Protein AF-A0A6I1EZX9-F1 (afdb_monomer)

Secondary structure (DSSP, 8-state):
--PPPPTT---EESS-EE--SSS----EE---PPPS--SEEEEEEETTHHHHHHH-HHHHHHHHHHHHHHHHHHHHTTEEEEEEE--SSSEEEEEEEE-------

Solvent-accessible surface area (backbone atoms only — not comparable to full-atom values): 6465 Å² total; per-residue (Å²): 133,86,63,81,75,69,90,88,59,86,63,43,68,44,46,53,70,49,82,64,83,80,93,57,99,61,85,38,84,43,91,63,80,60,85,93,80,66,62,33,34,28,41,69,42,66,66,52,53,71,56,40,42,73,79,37,53,66,59,39,48,52,50,50,52,52,52,49,50,53,51,50,56,40,47,78,63,47,32,42,83,73,40,75,45,83,52,98,58,67,43,25,31,41,34,30,34,49,64,70,88,71,74,89,122

Sequence (105 aa):
MNRPIPADKNIKPFLLLEEKKQTFSIPLPLTKPLSLSETYYAVPVPSNIHKIKQEDSKLAENWRFILRNCFQDLFQHDYIITAFQKTNQHDHYYILKKLGVENAR

Structure (mmCIF, N/CA/C/O backbone):
data_AF-A0A6I1EZX9-F1
#
_entry.id   AF-A0A6I1EZX9-F1
#
loop_
_atom_site.group_PDB
_atom_site.id
_atom_site.type_symbol
_atom_site.label_atom_id
_atom_site.label_alt_id
_atom_site.label_comp_id
_atom_site.label_asym_id
_atom_site.label_entity_id
_atom_site.label_seq_id
_atom_site.pdbx_PDB_ins_code
_atom_site.Cartn_x
_atom_site.Cartn_y
_atom_site.Cartn_z
_atom_site.occupancy
_atom_site.B_iso_or_equiv
_atom_site.auth_seq_id
_atom_site.auth_comp_id
_atom_site.auth_asym_id
_atom_site.auth_atom_id
_atom_site.pdbx_PDB_model_num
ATOM 1 N N . MET A 1 1 ? -15.453 -7.918 -3.836 1.00 35.81 1 MET A N 1
ATOM 2 C CA . MET A 1 1 ? -16.288 -6.830 -3.278 1.00 35.81 1 MET A CA 1
ATOM 3 C C . MET A 1 1 ? -15.437 -5.576 -3.167 1.00 35.81 1 MET A C 1
ATOM 5 O O . MET A 1 1 ? -14.579 -5.527 -2.297 1.00 35.81 1 MET A O 1
ATOM 9 N N . ASN A 1 2 ? -15.648 -4.587 -4.038 1.00 39.28 2 ASN A N 1
ATOM 10 C CA . ASN A 1 2 ? -15.107 -3.242 -3.832 1.00 39.28 2 ASN A CA 1
ATOM 11 C C . ASN A 1 2 ? -16.047 -2.534 -2.857 1.00 39.28 2 ASN A C 1
ATOM 13 O O . ASN A 1 2 ? -17.131 -2.116 -3.256 1.00 39.28 2 ASN A O 1
ATOM 17 N N . ARG A 1 3 ? -15.690 -2.467 -1.569 1.00 45.84 3 ARG A N 1
ATOM 18 C CA . ARG A 1 3 ? -16.432 -1.603 -0.645 1.00 45.84 3 ARG A CA 1
ATOM 19 C C . ARG A 1 3 ? -16.108 -0.154 -1.019 1.00 45.84 3 ARG A C 1
ATOM 21 O O . ARG A 1 3 ? -14.922 0.157 -1.145 1.00 45.84 3 ARG A O 1
ATOM 28 N N . PRO A 1 4 ? -17.111 0.712 -1.228 1.00 46.50 4 PRO A N 1
ATOM 29 C CA . PRO A 1 4 ? -16.855 2.113 -1.512 1.00 46.50 4 PRO A CA 1
ATOM 30 C C . PRO A 1 4 ? -16.115 2.738 -0.328 1.00 46.50 4 PRO A C 1
ATOM 32 O O . PRO A 1 4 ? -16.483 2.543 0.834 1.00 46.50 4 PRO A O 1
ATOM 35 N N . ILE A 1 5 ? -15.038 3.456 -0.637 1.00 53.84 5 ILE A N 1
ATOM 36 C CA . ILE A 1 5 ? -14.306 4.269 0.330 1.00 53.84 5 ILE A CA 1
ATOM 37 C C . ILE A 1 5 ? -15.264 5.393 0.746 1.00 53.84 5 ILE A C 1
ATOM 39 O O . 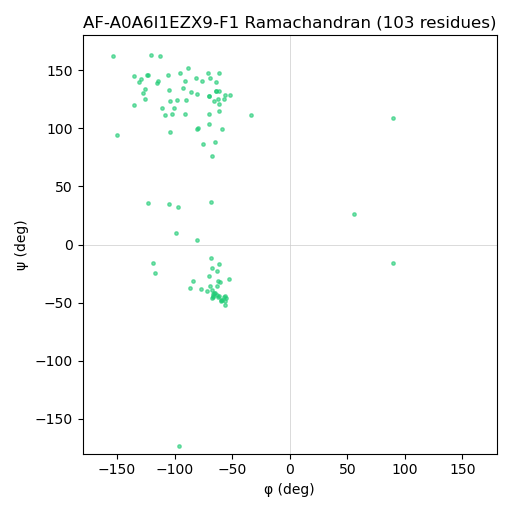ILE A 1 5 ? -15.777 6.083 -0.135 1.00 53.84 5 ILE A O 1
ATOM 43 N N . PRO A 1 6 ? -15.572 5.570 2.041 1.00 50.06 6 PRO A N 1
ATOM 44 C CA . PRO A 1 6 ? -16.475 6.631 2.468 1.00 50.06 6 PRO A CA 1
ATOM 45 C C . PRO A 1 6 ? -15.870 7.984 2.093 1.00 50.06 6 PRO A C 1
ATOM 47 O O . PRO A 1 6 ? -14.759 8.291 2.523 1.00 50.06 6 PRO A O 1
ATOM 50 N N . ALA A 1 7 ? -16.601 8.756 1.288 1.00 50.16 7 ALA A N 1
ATOM 51 C CA . ALA A 1 7 ? -16.133 9.996 0.667 1.00 50.16 7 ALA A CA 1
ATOM 52 C C . ALA A 1 7 ? -15.724 11.096 1.671 1.00 50.16 7 ALA A C 1
ATOM 54 O O . ALA A 1 7 ? -14.990 12.004 1.303 1.00 50.16 7 ALA A O 1
ATOM 55 N N . ASP A 1 8 ? -16.145 10.980 2.935 1.00 47.94 8 ASP A N 1
ATOM 56 C CA . ASP A 1 8 ? -15.973 11.996 3.987 1.00 47.94 8 ASP A CA 1
ATOM 57 C C . ASP A 1 8 ? -14.793 11.759 4.947 1.00 47.94 8 ASP A C 1
ATOM 59 O O . ASP A 1 8 ? -14.674 12.407 5.988 1.00 47.94 8 ASP A O 1
ATOM 63 N N . LYS A 1 9 ? -13.906 10.801 4.662 1.00 56.88 9 LYS A N 1
ATOM 64 C CA . LYS A 1 9 ? -12.789 10.484 5.565 1.00 56.88 9 LYS A CA 1
ATOM 65 C C . LYS A 1 9 ? -11.518 11.181 5.099 1.00 56.88 9 LYS A C 1
ATOM 67 O O . LYS A 1 9 ? -11.079 10.981 3.973 1.00 56.88 9 LYS A O 1
ATOM 72 N N . ASN A 1 10 ? -10.906 11.964 5.988 1.00 64.69 10 ASN A N 1
ATOM 73 C CA . ASN A 1 10 ? -9.566 12.521 5.804 1.00 64.69 10 ASN A CA 1
ATOM 74 C C . ASN A 1 10 ? -8.555 11.358 5.774 1.00 64.69 10 ASN A C 1
ATOM 76 O O . ASN A 1 10 ? -8.098 10.891 6.815 1.00 64.69 10 ASN A O 1
ATOM 80 N N . ILE A 1 11 ? -8.309 10.799 4.587 1.00 69.19 11 ILE A N 1
ATOM 81 C CA . ILE A 1 11 ? -7.366 9.698 4.380 1.00 69.19 11 ILE A CA 1
ATOM 82 C C . ILE A 1 11 ? -6.014 10.318 4.063 1.00 69.19 11 ILE A C 1
ATOM 84 O O . ILE A 1 11 ? -5.832 10.919 3.004 1.00 69.19 11 ILE A O 1
ATOM 88 N N . LYS A 1 12 ? -5.055 10.152 4.974 1.00 77.50 12 LYS A N 1
ATOM 89 C CA . LYS A 1 12 ? -3.697 10.649 4.761 1.00 77.50 12 LYS A CA 1
ATOM 90 C C . LYS A 1 12 ? -2.825 9.578 4.105 1.00 77.50 12 LYS A C 1
ATOM 92 O O . LYS A 1 12 ? -2.939 8.399 4.462 1.00 77.50 12 LYS A O 1
ATOM 97 N N . PRO A 1 13 ? -1.944 9.950 3.162 1.00 71.00 13 PRO A N 1
ATOM 98 C CA . PRO A 1 13 ? -0.935 9.027 2.668 1.00 71.00 13 PRO A CA 1
ATOM 99 C C . PRO A 1 13 ? 0.004 8.659 3.819 1.00 71.00 13 PRO A C 1
ATOM 101 O O . PRO A 1 13 ? 0.453 9.534 4.552 1.00 71.00 13 PRO A O 1
ATOM 104 N N . PHE A 1 14 ? 0.284 7.370 3.995 1.00 66.69 14 PHE A N 1
ATOM 105 C CA . PHE A 1 14 ? 1.243 6.893 4.994 1.00 66.69 14 PHE A CA 1
ATOM 106 C C . PHE A 1 14 ? 2.684 6.935 4.476 1.00 66.69 14 PHE A C 1
ATOM 108 O O . PHE A 1 14 ? 3.612 7.163 5.248 1.00 66.69 14 PHE A O 1
ATOM 115 N N . LEU A 1 15 ? 2.861 6.747 3.165 1.00 67.31 15 LEU A N 1
ATOM 116 C CA . LEU A 1 15 ? 4.133 6.933 2.471 1.00 67.31 15 LEU A CA 1
ATOM 117 C C . LEU A 1 15 ? 3.996 8.089 1.485 1.00 67.31 15 LEU A C 1
ATOM 119 O O . LEU A 1 15 ? 2.987 8.203 0.788 1.00 67.31 15 LEU A O 1
ATOM 123 N N . LEU A 1 16 ? 5.034 8.917 1.414 1.00 64.75 16 LEU A N 1
ATOM 124 C CA . LEU A 1 16 ? 5.196 9.901 0.350 1.00 64.75 16 LEU A CA 1
ATOM 125 C C . LEU A 1 16 ? 5.936 9.248 -0.822 1.00 64.75 16 LEU A C 1
ATOM 127 O O . LEU A 1 16 ? 6.721 8.320 -0.626 1.00 64.75 16 LEU A O 1
ATOM 131 N N . LEU A 1 17 ? 5.687 9.728 -2.036 1.00 61.84 17 LEU A N 1
ATOM 132 C CA . LEU A 1 17 ? 6.411 9.301 -3.230 1.00 61.84 17 LEU A CA 1
ATOM 133 C C . LEU A 1 17 ? 7.213 10.473 -3.777 1.00 61.84 17 LEU A C 1
ATOM 135 O O . LEU A 1 17 ? 6.720 11.601 -3.777 1.00 61.84 17 LEU A O 1
ATOM 139 N N . GLU A 1 18 ? 8.427 10.210 -4.254 1.00 58.03 18 GLU A N 1
ATOM 140 C CA . GLU A 1 18 ? 9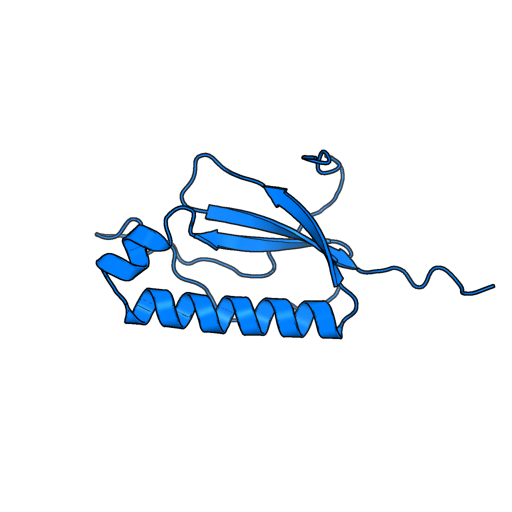.133 11.186 -5.086 1.00 58.03 18 GLU A CA 1
ATOM 141 C C . GLU A 1 18 ? 8.812 10.953 -6.554 1.00 58.03 18 GLU A C 1
ATOM 143 O O . GLU A 1 18 ? 9.077 9.886 -7.113 1.00 58.03 18 GLU A O 1
ATOM 148 N N . GLU A 1 19 ? 8.315 12.004 -7.199 1.00 54.78 19 GLU A N 1
ATOM 149 C CA . GLU A 1 19 ? 8.361 12.125 -8.646 1.00 54.78 19 GLU A CA 1
ATOM 150 C C . GLU A 1 19 ? 9.765 12.598 -9.035 1.00 54.78 19 GLU A C 1
ATOM 152 O O . GLU A 1 19 ? 10.092 13.785 -8.944 1.00 54.78 19 GLU A O 1
ATOM 157 N N . LYS A 1 20 ? 10.635 11.688 -9.483 1.00 45.38 20 LYS A N 1
ATOM 158 C CA . LYS A 1 20 ? 11.861 12.139 -10.144 1.00 45.38 20 LYS A CA 1
ATOM 159 C C . LYS A 1 20 ? 11.498 12.726 -11.503 1.00 45.38 20 LYS A C 1
ATOM 161 O O . LYS A 1 20 ? 11.095 12.013 -12.421 1.00 45.38 20 LYS A O 1
ATOM 166 N N . LYS A 1 21 ? 11.681 14.043 -11.645 1.00 43.06 21 LYS A N 1
ATOM 167 C CA . LYS A 1 21 ? 11.765 14.684 -12.959 1.00 43.06 21 LYS A CA 1
ATOM 168 C C . LYS A 1 21 ? 12.890 13.994 -13.733 1.00 43.06 21 LYS A C 1
ATOM 170 O O . LYS A 1 21 ? 14.010 13.914 -13.244 1.00 43.06 21 LYS A O 1
ATOM 175 N N . GLN A 1 22 ? 12.565 13.566 -14.949 1.00 42.41 22 GLN A N 1
ATOM 176 C CA . GLN A 1 22 ? 13.460 13.026 -15.974 1.00 42.41 22 GLN A CA 1
ATOM 177 C C . GLN A 1 22 ? 13.695 11.495 -15.947 1.00 42.41 22 GLN A C 1
ATOM 179 O O . GLN A 1 22 ? 14.446 10.930 -15.156 1.00 42.41 22 GLN A O 1
ATOM 184 N N . THR A 1 23 ? 13.101 10.860 -16.968 1.00 43.81 23 THR A N 1
ATOM 185 C CA . THR A 1 23 ? 13.401 9.562 -17.617 1.00 43.81 23 THR A CA 1
ATOM 186 C C . THR A 1 23 ? 12.786 8.246 -17.139 1.00 43.81 23 THR A C 1
ATOM 188 O O . THR A 1 23 ? 12.741 7.335 -17.959 1.00 43.81 23 THR A O 1
ATOM 191 N N . PHE A 1 24 ? 12.193 8.124 -15.948 1.00 48.75 24 PHE A N 1
ATOM 192 C CA . PHE A 1 24 ? 11.472 6.887 -15.597 1.00 48.75 24 PHE A CA 1
ATOM 193 C C . PHE A 1 24 ? 10.116 7.175 -14.943 1.00 48.75 24 PHE A C 1
ATOM 195 O O . PHE A 1 24 ? 10.051 7.779 -13.880 1.00 48.75 24 PHE A O 1
ATOM 202 N N . SER A 1 25 ? 9.029 6.696 -15.568 1.00 58.69 25 SER A N 1
ATOM 203 C CA . SER A 1 25 ? 7.652 6.654 -15.024 1.00 58.69 25 SER A CA 1
ATOM 204 C C . SER A 1 25 ? 7.502 5.657 -13.862 1.00 58.69 25 SER A C 1
ATOM 206 O O . SER A 1 25 ? 6.504 4.938 -13.771 1.00 58.69 25 SER A O 1
ATOM 208 N N . ILE A 1 26 ? 8.527 5.534 -13.022 1.00 59.75 26 ILE A N 1
ATOM 209 C CA . ILE A 1 26 ? 8.579 4.567 -11.936 1.00 59.75 26 ILE A CA 1
ATOM 210 C C . ILE A 1 26 ? 8.495 5.341 -10.618 1.00 59.75 26 ILE A C 1
ATOM 212 O O . ILE A 1 26 ? 9.395 6.134 -10.339 1.00 59.75 26 ILE A O 1
ATOM 216 N N . PRO A 1 27 ? 7.446 5.131 -9.804 1.00 64.56 27 PRO A N 1
ATOM 217 C CA . PRO A 1 27 ? 7.330 5.803 -8.516 1.00 64.56 27 PRO A CA 1
ATOM 218 C C . PRO A 1 27 ? 8.466 5.359 -7.579 1.00 64.56 27 PRO A C 1
ATOM 220 O O . PRO A 1 27 ? 8.833 4.177 -7.548 1.00 64.56 27 PRO A O 1
ATOM 223 N N . LEU A 1 28 ? 9.025 6.300 -6.808 1.00 64.75 28 LEU A N 1
ATOM 224 C CA . LEU A 1 28 ? 10.004 6.025 -5.752 1.00 64.75 28 LEU A CA 1
ATOM 225 C C . LEU A 1 28 ? 9.346 6.141 -4.368 1.00 64.75 28 LEU A C 1
ATOM 227 O O . LEU A 1 28 ? 8.696 7.149 -4.097 1.00 64.75 28 LEU A O 1
ATOM 231 N N . PRO A 1 29 ? 9.554 5.171 -3.466 1.00 63.00 29 PRO A N 1
ATOM 232 C CA . PRO A 1 29 ? 9.021 5.229 -2.110 1.00 63.00 29 PRO A CA 1
ATOM 233 C C . PRO A 1 29 ? 9.886 6.116 -1.197 1.00 63.00 29 PRO A C 1
ATOM 235 O 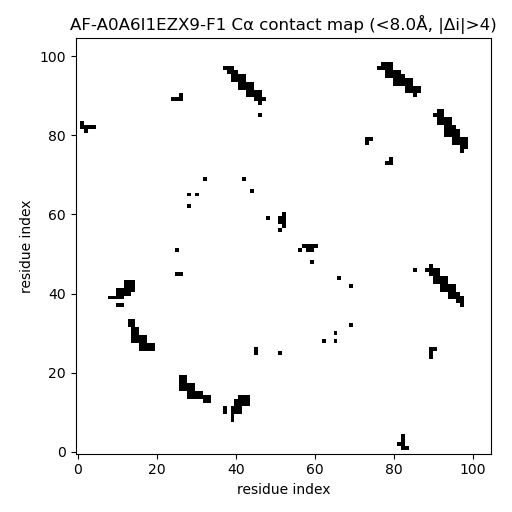O . PRO A 1 29 ? 11.095 5.903 -1.103 1.00 63.00 29 PRO A O 1
ATOM 238 N N . LEU A 1 30 ? 9.284 7.065 -0.467 1.00 60.88 30 LEU A N 1
ATOM 239 C CA . LEU A 1 30 ? 9.954 7.800 0.616 1.00 60.88 30 LEU A CA 1
ATOM 240 C C . LEU A 1 30 ? 9.719 7.132 1.972 1.00 60.88 30 LEU A C 1
ATOM 242 O O . LEU A 1 30 ? 8.600 6.780 2.341 1.00 60.88 30 LEU A O 1
ATOM 246 N N . THR A 1 31 ? 10.796 6.997 2.744 1.00 58.66 31 THR A N 1
ATOM 247 C CA . THR A 1 31 ? 10.890 6.132 3.930 1.00 58.66 31 THR A CA 1
ATOM 248 C C . THR A 1 31 ? 10.652 6.839 5.263 1.00 58.66 31 THR A C 1
ATOM 250 O O . THR A 1 31 ? 11.262 6.457 6.260 1.00 58.66 31 THR A O 1
ATOM 253 N N . LYS A 1 32 ? 9.803 7.870 5.334 1.00 56.75 32 LYS A N 1
ATOM 254 C CA . LYS A 1 32 ? 9.466 8.461 6.638 1.00 56.75 32 LYS A CA 1
ATOM 255 C C . LYS A 1 32 ? 8.066 8.026 7.073 1.00 56.75 32 LYS A C 1
ATOM 257 O O . LYS A 1 32 ? 7.106 8.650 6.625 1.00 56.75 32 LYS A O 1
ATOM 262 N N . PRO A 1 33 ? 7.933 6.988 7.924 1.00 56.28 33 PRO A N 1
ATOM 263 C CA . PRO A 1 33 ? 6.651 6.689 8.542 1.00 56.28 33 PRO A CA 1
ATOM 264 C C . PRO A 1 33 ? 6.177 7.930 9.305 1.00 56.28 33 PRO A C 1
ATOM 266 O O . PRO A 1 33 ? 6.911 8.520 10.104 1.00 56.28 33 PRO A O 1
ATOM 269 N N . LEU A 1 34 ? 4.967 8.377 8.981 1.00 62.47 34 LEU A N 1
ATOM 270 C CA . LEU A 1 34 ? 4.305 9.478 9.672 1.00 62.47 34 LEU A CA 1
ATOM 271 C C . LEU A 1 34 ? 3.890 9.006 11.071 1.00 62.47 34 LEU A C 1
ATOM 273 O O . LEU A 1 34 ? 3.564 7.835 11.260 1.00 62.47 34 LEU A O 1
ATOM 277 N N . SER A 1 35 ? 3.894 9.916 12.050 1.00 69.31 35 SER A N 1
ATOM 278 C CA . SER A 1 35 ? 3.357 9.622 13.385 1.00 69.31 35 SER A CA 1
ATOM 279 C C . SER A 1 35 ? 1.936 9.059 13.257 1.00 69.31 35 SER A C 1
ATOM 281 O O . SER A 1 35 ? 1.106 9.638 12.550 1.00 69.31 35 SER A O 1
ATOM 283 N N . LEU A 1 36 ? 1.676 7.917 13.900 1.00 76.00 36 LEU A N 1
ATOM 284 C CA . LEU A 1 36 ? 0.403 7.200 13.825 1.00 76.00 36 LEU A CA 1
ATOM 285 C C . LEU A 1 36 ? -0.669 7.918 14.659 1.00 76.00 36 LEU A C 1
ATOM 287 O O . LEU A 1 36 ? -0.870 7.601 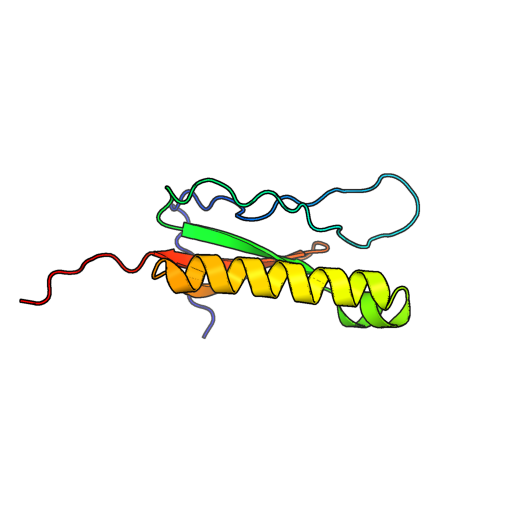15.828 1.00 76.00 36 LEU A O 1
ATOM 291 N N . SER A 1 37 ? -1.355 8.891 14.062 1.00 79.88 37 SER A N 1
ATOM 292 C CA . SER A 1 37 ? -2.429 9.670 14.698 1.00 79.88 37 SER A CA 1
ATOM 293 C C . SER A 1 37 ? -3.786 9.534 14.012 1.00 79.88 37 SER A C 1
ATOM 295 O O . SER A 1 37 ? -4.803 9.913 14.587 1.00 79.88 37 SER A O 1
ATOM 297 N N . GLU A 1 38 ? -3.821 9.030 12.780 1.00 85.69 38 GLU A N 1
ATOM 298 C CA . GLU A 1 38 ? -5.028 9.053 11.955 1.00 85.69 38 GLU A CA 1
ATOM 299 C C . GLU A 1 38 ? -5.817 7.753 12.046 1.00 85.69 38 GLU A C 1
ATOM 301 O O . GLU A 1 38 ? -5.265 6.663 12.126 1.00 85.69 38 GLU A O 1
ATOM 306 N N . THR A 1 39 ? -7.142 7.835 11.939 1.00 88.44 39 THR A N 1
ATOM 307 C CA . THR A 1 39 ? -7.976 6.622 11.885 1.00 88.44 39 THR A CA 1
ATOM 308 C C . THR A 1 39 ? -7.798 5.855 10.573 1.00 88.44 39 THR A C 1
ATOM 310 O O . THR A 1 39 ? -8.005 4.641 10.546 1.00 88.44 39 THR A O 1
ATOM 313 N N . TYR A 1 40 ? -7.439 6.549 9.489 1.00 89.38 40 TYR A N 1
ATOM 314 C CA . TYR A 1 40 ? -7.273 5.965 8.162 1.00 89.38 40 TYR A CA 1
ATOM 315 C C . TYR A 1 40 ? -5.948 6.375 7.540 1.00 89.38 40 TYR A C 1
ATOM 317 O O . TYR A 1 40 ? -5.568 7.544 7.573 1.00 89.38 40 TYR A O 1
ATOM 325 N N . TYR A 1 41 ? -5.316 5.411 6.881 1.00 89.69 41 TYR A N 1
ATOM 326 C CA . TYR A 1 41 ? -4.108 5.617 6.099 1.00 89.69 41 TYR A CA 1
ATOM 327 C C . TYR A 1 41 ? -4.259 5.025 4.701 1.00 89.69 41 TYR A C 1
ATOM 329 O O . TYR A 1 41 ? -4.835 3.950 4.535 1.00 89.69 41 TYR A O 1
ATOM 337 N N . ALA A 1 42 ? -3.707 5.709 3.702 1.00 89.62 42 ALA A N 1
ATOM 338 C CA . ALA A 1 42 ? -3.509 5.172 2.361 1.00 89.62 42 ALA A CA 1
ATOM 339 C C . ALA A 1 42 ? -2.035 4.803 2.159 1.00 89.62 42 ALA A C 1
ATOM 341 O O . ALA A 1 42 ? -1.154 5.651 2.288 1.00 89.62 42 ALA A O 1
ATOM 342 N N . VAL A 1 43 ? -1.760 3.549 1.812 1.00 88.75 43 VAL A N 1
ATOM 343 C CA . VAL A 1 43 ? -0.414 3.078 1.464 1.00 88.75 43 VAL A CA 1
ATOM 344 C C . VAL A 1 43 ? -0.319 2.974 -0.058 1.00 88.75 43 VAL A C 1
ATOM 346 O O . VAL A 1 43 ? -1.014 2.126 -0.631 1.00 88.75 43 VAL A O 1
ATOM 349 N N . PRO A 1 44 ? 0.493 3.818 -0.723 1.00 88.44 44 PRO A N 1
ATOM 350 C CA . PRO A 1 44 ? 0.701 3.726 -2.160 1.00 88.44 44 PRO A CA 1
ATOM 351 C C . PRO A 1 44 ? 1.484 2.464 -2.525 1.00 88.44 44 PRO A C 1
ATOM 353 O O . PRO A 1 44 ? 2.416 2.067 -1.826 1.00 88.44 44 PRO A O 1
ATOM 356 N N . VAL A 1 45 ? 1.133 1.862 -3.655 1.00 88.00 45 VAL A N 1
ATOM 357 C CA . VAL A 1 45 ? 1.857 0.762 -4.293 1.00 88.00 45 VAL A CA 1
ATOM 358 C C . VAL A 1 45 ? 1.962 1.024 -5.796 1.00 88.00 45 VAL A C 1
ATOM 360 O O . VAL A 1 45 ? 0.998 1.521 -6.381 1.00 88.00 45 VAL A O 1
ATOM 363 N N . PRO A 1 46 ? 3.063 0.640 -6.461 1.00 87.56 46 PRO A N 1
ATOM 364 C CA . PRO A 1 46 ? 3.193 0.856 -7.897 1.00 87.56 46 PRO A CA 1
ATOM 365 C C . PRO A 1 46 ? 2.147 0.062 -8.680 1.00 87.56 46 PRO A C 1
ATOM 367 O O . PRO A 1 46 ? 2.007 -1.151 -8.484 1.00 87.56 46 PRO A O 1
ATOM 370 N N . SER A 1 47 ? 1.465 0.706 -9.626 1.00 86.75 47 SER A N 1
ATOM 371 C CA . SER A 1 47 ? 0.503 0.044 -10.518 1.00 86.75 47 SER A CA 1
ATOM 372 C C . SER A 1 47 ? 1.171 -0.941 -11.484 1.00 86.75 47 SER A C 1
ATOM 374 O O . SER A 1 47 ? 0.537 -1.866 -11.989 1.00 86.75 47 SER A O 1
ATOM 376 N N . ASN A 1 48 ? 2.477 -0.783 -11.710 1.00 85.88 48 ASN A N 1
ATOM 377 C CA . ASN A 1 48 ? 3.268 -1.501 -12.704 1.00 85.88 48 ASN A CA 1
ATOM 378 C C . ASN A 1 48 ? 4.473 -2.255 -12.102 1.00 85.88 48 ASN A C 1
ATOM 380 O O . ASN A 1 48 ? 5.505 -2.383 -12.758 1.00 85.88 48 ASN A O 1
ATOM 384 N N . ILE A 1 49 ? 4.355 -2.816 -10.890 1.00 82.62 49 ILE A N 1
ATOM 385 C CA . ILE A 1 49 ? 5.464 -3.513 -10.196 1.00 82.62 49 ILE A CA 1
ATOM 386 C C . ILE A 1 49 ? 6.142 -4.618 -11.030 1.00 82.62 49 ILE A C 1
ATOM 388 O O . ILE A 1 49 ? 7.336 -4.873 -10.878 1.00 82.62 49 ILE A O 1
ATOM 392 N N . HIS A 1 50 ? 5.407 -5.261 -11.942 1.00 85.94 50 HIS A N 1
ATOM 393 C CA . HIS A 1 50 ? 5.972 -6.244 -12.870 1.00 85.94 50 HIS A CA 1
ATOM 394 C C . HIS A 1 50 ? 6.965 -5.619 -13.853 1.00 85.94 50 HIS A C 1
ATOM 396 O O . HIS A 1 50 ? 8.027 -6.193 -14.075 1.00 85.94 50 HIS A O 1
ATOM 402 N N . LYS A 1 51 ? 6.641 -4.436 -14.387 1.00 86.06 51 LYS A N 1
ATOM 403 C CA . LYS A 1 51 ? 7.525 -3.668 -15.267 1.00 86.06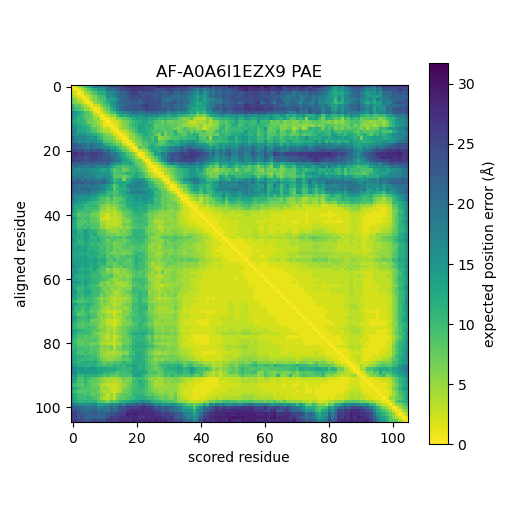 51 LYS A CA 1
ATOM 404 C C . LYS A 1 51 ? 8.752 -3.180 -14.499 1.00 86.06 51 LYS A C 1
ATOM 406 O O . LYS A 1 51 ? 9.867 -3.404 -14.947 1.00 86.06 51 LYS A O 1
ATOM 411 N N . ILE A 1 52 ? 8.555 -2.657 -13.284 1.00 85.56 52 ILE A N 1
ATOM 412 C CA . ILE A 1 52 ? 9.662 -2.254 -12.400 1.00 85.56 52 ILE A CA 1
ATOM 413 C C . ILE A 1 52 ? 10.618 -3.425 -12.172 1.00 85.56 52 ILE A C 1
ATOM 415 O O . ILE A 1 52 ? 11.818 -3.266 -12.310 1.00 85.56 52 ILE A O 1
ATOM 419 N N . LYS A 1 53 ? 10.107 -4.629 -11.887 1.00 86.38 53 LYS A N 1
ATOM 420 C CA . LYS A 1 53 ? 10.950 -5.817 -11.677 1.00 86.38 53 LYS A CA 1
ATOM 421 C C . LYS A 1 53 ? 11.794 -6.189 -12.906 1.00 86.38 53 LYS A C 1
ATOM 423 O O . LYS A 1 53 ? 12.872 -6.747 -12.728 1.00 86.38 53 LYS A O 1
ATOM 428 N N . GLN A 1 54 ? 11.287 -5.945 -14.115 1.00 89.12 54 GLN A N 1
ATOM 429 C CA . GLN A 1 54 ? 12.000 -6.224 -15.366 1.00 89.12 54 GLN A CA 1
ATOM 430 C C . GLN A 1 54 ? 13.065 -5.166 -15.668 1.00 89.12 54 GLN A C 1
ATOM 432 O O . GLN A 1 54 ? 14.132 -5.512 -16.163 1.00 89.12 54 GLN A O 1
ATOM 437 N N . GLU A 1 55 ? 12.771 -3.899 -15.375 1.00 88.81 55 GLU A N 1
ATOM 438 C CA . GLU A 1 55 ? 13.642 -2.763 -15.697 1.00 88.81 55 GLU A CA 1
ATOM 439 C C . GLU A 1 55 ? 14.697 -2.503 -14.611 1.00 88.81 55 GLU A C 1
ATOM 441 O O . GLU A 1 55 ? 15.839 -2.182 -14.925 1.00 88.81 55 GLU A O 1
ATOM 446 N N . ASP A 1 56 ? 14.334 -2.673 -13.339 1.00 86.44 56 ASP A N 1
ATOM 447 C CA . ASP A 1 56 ? 15.203 -2.459 -12.183 1.00 86.44 56 ASP A CA 1
ATOM 448 C C . ASP A 1 56 ? 14.800 -3.385 -11.019 1.00 86.44 56 ASP A C 1
ATOM 450 O O . ASP A 1 56 ? 13.935 -3.092 -10.180 1.00 86.44 56 ASP A O 1
ATOM 454 N N . SER A 1 57 ? 15.461 -4.543 -10.946 1.00 88.44 57 SER A N 1
ATOM 455 C CA . SER A 1 57 ? 15.206 -5.536 -9.902 1.00 88.44 57 SER A CA 1
ATOM 456 C C . SER A 1 57 ? 15.514 -5.018 -8.495 1.00 88.44 57 SER A C 1
ATOM 458 O O . SER A 1 57 ? 14.838 -5.422 -7.548 1.00 88.44 57 SER A O 1
ATOM 460 N N . LYS A 1 58 ? 16.494 -4.115 -8.351 1.00 87.94 58 LYS A N 1
ATOM 461 C CA . LYS A 1 58 ? 16.889 -3.534 -7.061 1.00 87.94 58 LYS A CA 1
ATOM 462 C C . LYS A 1 58 ? 15.830 -2.554 -6.567 1.00 87.94 58 LYS A C 1
ATOM 464 O O . LYS A 1 58 ? 15.477 -2.561 -5.391 1.00 87.94 58 LYS A O 1
ATOM 469 N N . LEU A 1 59 ? 15.261 -1.753 -7.463 1.00 85.62 59 LEU A N 1
ATOM 470 C CA . LEU A 1 59 ? 14.137 -0.880 -7.139 1.00 85.62 59 LEU A CA 1
ATOM 471 C C . LEU A 1 59 ? 12.887 -1.684 -6.760 1.00 85.62 59 LEU A C 1
ATOM 473 O O . LEU A 1 59 ? 12.220 -1.353 -5.780 1.00 85.62 59 LEU A O 1
ATOM 477 N N . ALA A 1 60 ? 12.591 -2.776 -7.470 1.00 87.94 60 ALA A N 1
ATOM 478 C CA . ALA A 1 60 ? 11.489 -3.670 -7.107 1.00 87.94 60 ALA A CA 1
ATOM 479 C C . ALA A 1 60 ? 11.692 -4.341 -5.735 1.00 87.94 60 ALA A C 1
ATOM 481 O O . ALA A 1 60 ? 10.726 -4.564 -4.999 1.00 87.94 60 ALA A O 1
ATOM 482 N N . GLU A 1 61 ? 12.932 -4.679 -5.385 1.00 90.00 61 GLU A N 1
A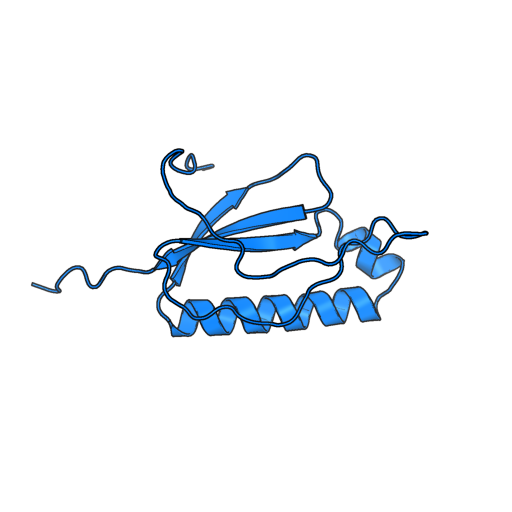TOM 483 C CA . GLU A 1 61 ? 13.301 -5.199 -4.069 1.00 90.00 61 GLU A CA 1
ATOM 484 C C . GLU A 1 61 ? 13.138 -4.139 -2.969 1.00 90.00 61 GLU A C 1
ATOM 486 O O . GLU A 1 61 ? 12.483 -4.405 -1.960 1.00 90.00 61 GLU A O 1
ATOM 491 N N . ASN A 1 62 ? 13.616 -2.913 -3.193 1.00 88.19 62 ASN A N 1
ATOM 492 C CA . ASN A 1 62 ? 13.415 -1.794 -2.267 1.00 88.19 62 ASN A CA 1
ATOM 493 C C . ASN A 1 62 ? 11.927 -1.545 -1.994 1.00 88.19 62 ASN A C 1
ATOM 495 O O . ASN A 1 62 ? 11.517 -1.405 -0.842 1.00 88.19 62 ASN A O 1
ATOM 499 N N . TRP A 1 63 ? 11.102 -1.567 -3.043 1.00 87.50 63 TRP A N 1
ATOM 500 C CA . TRP A 1 63 ? 9.648 -1.481 -2.922 1.00 87.50 63 TRP A CA 1
ATOM 501 C C . TRP A 1 63 ? 9.070 -2.579 -2.030 1.00 87.50 63 TRP A C 1
ATOM 503 O O . TRP A 1 63 ? 8.252 -2.291 -1.156 1.00 87.50 63 TRP A O 1
ATOM 513 N N . ARG A 1 64 ? 9.507 -3.832 -2.206 1.00 88.56 64 ARG A N 1
ATOM 514 C CA . ARG A 1 64 ? 9.066 -4.945 -1.352 1.00 88.56 64 ARG A CA 1
ATOM 515 C C . ARG A 1 64 ? 9.395 -4.700 0.115 1.00 88.56 64 ARG A C 1
ATOM 517 O O . ARG A 1 64 ? 8.519 -4.898 0.953 1.00 88.56 64 ARG A O 1
ATOM 524 N N . PHE A 1 65 ? 10.624 -4.289 0.424 1.00 89.19 65 PHE A N 1
ATOM 525 C CA . PHE A 1 65 ? 11.039 -4.058 1.807 1.00 89.19 65 PHE A CA 1
ATOM 526 C C . PHE A 1 65 ? 10.297 -2.887 2.445 1.00 89.19 65 PHE A C 1
ATOM 528 O O . PHE A 1 65 ? 9.821 -3.014 3.569 1.00 89.19 65 PHE A O 1
ATOM 535 N N . ILE A 1 66 ? 10.120 -1.783 1.722 1.00 87.00 66 ILE A N 1
ATOM 536 C CA . ILE A 1 66 ? 9.431 -0.606 2.258 1.00 87.00 66 ILE A CA 1
ATOM 537 C C . ILE A 1 66 ? 7.954 -0.898 2.506 1.00 87.00 66 ILE A C 1
ATOM 539 O O . ILE A 1 66 ? 7.451 -0.595 3.586 1.00 87.00 66 ILE A O 1
ATOM 543 N N . LEU A 1 67 ? 7.271 -1.542 1.555 1.00 89.88 67 LEU A N 1
ATOM 544 C CA . LEU A 1 67 ? 5.879 -1.945 1.749 1.00 89.88 67 LEU A CA 1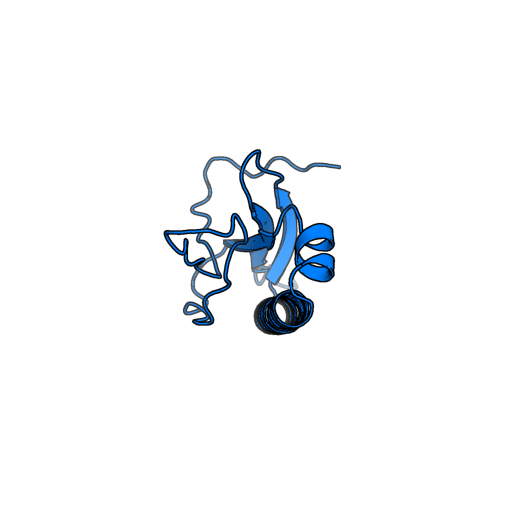
ATOM 545 C C . LEU A 1 67 ? 5.748 -2.928 2.906 1.00 89.88 67 LEU A C 1
ATOM 547 O O . LEU A 1 67 ? 4.867 -2.760 3.742 1.00 89.88 67 LEU A O 1
ATOM 551 N N . ARG A 1 68 ? 6.641 -3.920 2.990 1.00 91.00 68 ARG A N 1
ATOM 552 C CA . ARG A 1 68 ? 6.653 -4.875 4.099 1.00 91.00 68 ARG A CA 1
ATOM 553 C C . ARG A 1 68 ? 6.762 -4.158 5.441 1.00 91.00 68 ARG A C 1
ATOM 555 O O . ARG A 1 68 ? 5.921 -4.409 6.293 1.00 91.00 68 ARG A O 1
ATOM 562 N N . ASN A 1 69 ? 7.745 -3.277 5.608 1.00 88.44 69 ASN A N 1
ATOM 563 C CA . ASN A 1 69 ? 7.956 -2.560 6.864 1.00 88.44 69 ASN A CA 1
ATOM 564 C C . ASN A 1 69 ? 6.744 -1.682 7.200 1.00 88.44 69 ASN A C 1
ATOM 566 O O . ASN A 1 69 ? 6.211 -1.763 8.297 1.00 88.44 69 ASN A O 1
ATOM 570 N N . CYS A 1 70 ? 6.228 -0.942 6.218 1.00 87.94 70 CYS A N 1
ATOM 571 C CA . CYS A 1 70 ? 5.032 -0.119 6.372 1.00 87.94 70 CYS A CA 1
ATOM 572 C C . CYS A 1 70 ? 3.810 -0.925 6.842 1.00 87.94 70 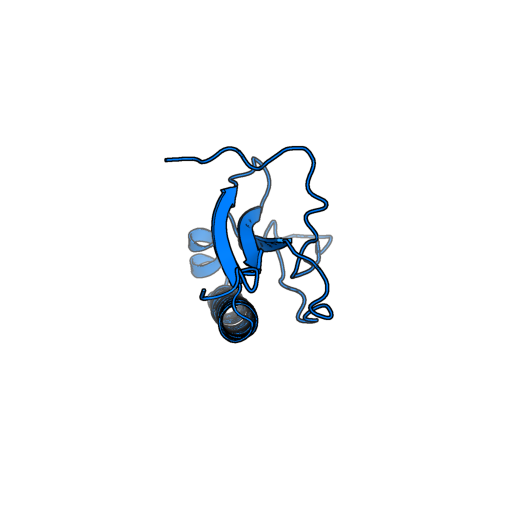CYS A C 1
ATOM 574 O O . CYS A 1 70 ? 3.134 -0.531 7.793 1.00 87.94 70 CYS A O 1
ATOM 576 N N . PHE A 1 71 ? 3.523 -2.059 6.199 1.00 91.62 71 PHE A N 1
ATOM 577 C CA . PHE A 1 71 ? 2.412 -2.914 6.606 1.00 91.62 71 PHE A CA 1
ATOM 578 C C . PHE A 1 71 ? 2.662 -3.559 7.967 1.00 91.62 71 PHE A C 1
ATOM 580 O O . PHE A 1 71 ? 1.731 -3.640 8.759 1.00 91.62 71 PHE A O 1
ATOM 587 N N . GLN A 1 72 ? 3.891 -3.991 8.259 1.00 92.38 72 GLN A N 1
ATOM 588 C CA . GLN A 1 72 ? 4.245 -4.535 9.569 1.00 92.38 72 GLN A CA 1
ATOM 589 C C . GLN A 1 72 ? 4.001 -3.508 10.678 1.00 92.38 72 GLN A C 1
ATOM 591 O O . GLN A 1 72 ? 3.312 -3.842 11.639 1.00 92.38 72 GLN A O 1
ATOM 596 N N . ASP A 1 73 ? 4.463 -2.269 10.509 1.00 88.44 73 ASP A N 1
ATOM 597 C CA . ASP A 1 73 ? 4.262 -1.189 11.477 1.00 88.44 73 ASP A CA 1
ATOM 598 C C . ASP A 1 73 ? 2.768 -0.915 11.690 1.00 88.44 73 ASP A C 1
ATOM 600 O O . ASP A 1 73 ? 2.287 -0.882 12.822 1.00 88.44 73 ASP A O 1
ATOM 604 N N . LEU A 1 74 ? 1.995 -0.779 10.608 1.00 90.31 74 LEU A N 1
ATOM 605 C CA . LEU A 1 74 ? 0.553 -0.538 10.688 1.00 90.31 74 LEU A CA 1
ATOM 606 C C . LEU A 1 74 ? -0.187 -1.711 11.353 1.00 90.31 74 LEU A C 1
ATOM 608 O O . LEU A 1 74 ? -1.036 -1.496 12.215 1.00 90.31 74 LEU A O 1
ATOM 612 N N . PHE A 1 75 ? 0.142 -2.956 11.015 1.00 93.00 75 PHE A N 1
ATOM 613 C CA . PHE A 1 75 ? -0.508 -4.131 11.602 1.00 93.00 75 PHE A CA 1
ATOM 614 C C . PHE A 1 75 ? -0.151 -4.327 13.077 1.00 93.00 75 PHE A C 1
ATOM 616 O O . PHE A 1 75 ? -1.019 -4.707 13.858 1.00 93.00 75 PHE A O 1
ATOM 623 N N . GLN A 1 76 ? 1.082 -4.010 13.482 1.00 92.38 76 GLN A N 1
ATOM 624 C CA . GLN A 1 76 ? 1.482 -3.988 14.894 1.00 92.38 76 GLN A CA 1
ATOM 625 C C . GLN A 1 76 ? 0.710 -2.946 15.712 1.00 92.38 76 GLN A C 1
ATOM 627 O O . GLN A 1 76 ? 0.580 -3.096 16.922 1.00 92.38 76 GLN A O 1
ATOM 632 N N . HIS A 1 77 ? 0.173 -1.919 15.054 1.00 90.69 77 HIS A N 1
ATOM 633 C CA . HIS A 1 77 ? -0.663 -0.891 15.661 1.00 90.69 77 HIS A CA 1
ATOM 634 C C . HIS A 1 77 ? -2.144 -1.076 15.299 1.00 90.69 77 HIS A C 1
ATOM 636 O O . HIS A 1 77 ? -2.858 -0.088 15.150 1.00 90.69 77 HIS A O 1
ATOM 642 N N . ASP A 1 78 ? -2.626 -2.312 15.160 1.00 93.56 78 ASP A N 1
ATOM 643 C CA . ASP A 1 78 ? -4.039 -2.681 14.953 1.00 93.56 78 ASP A CA 1
ATOM 644 C C . ASP A 1 78 ? -4.728 -2.020 13.752 1.00 93.56 78 ASP A C 1
ATOM 646 O O . ASP A 1 78 ? -5.948 -1.827 13.743 1.00 93.56 78 ASP A O 1
ATOM 650 N N . TYR A 1 79 ? -3.982 -1.635 12.723 1.00 92.75 79 TYR A N 1
ATOM 651 C CA . TYR A 1 79 ? -4.600 -1.243 11.465 1.00 92.75 79 TYR A CA 1
ATOM 652 C C . TYR A 1 79 ? -4.942 -2.488 10.648 1.00 92.75 79 TYR A C 1
ATOM 654 O O . TYR A 1 79 ? -4.187 -3.453 10.606 1.00 92.75 79 TYR A O 1
ATOM 662 N N . ILE A 1 80 ? -6.069 -2.451 9.941 1.00 94.38 80 ILE A N 1
ATOM 663 C CA . ILE A 1 80 ? -6.476 -3.505 9.007 1.00 94.38 80 ILE A CA 1
ATOM 664 C C . ILE A 1 80 ? -6.714 -2.929 7.617 1.00 94.38 80 ILE A C 1
ATOM 666 O O . ILE A 1 80 ? -7.200 -1.805 7.482 1.00 94.38 80 ILE A O 1
ATOM 670 N N . ILE A 1 81 ? -6.414 -3.702 6.572 1.00 94.19 81 ILE A N 1
ATOM 671 C CA . ILE A 1 81 ? -6.769 -3.329 5.197 1.00 94.19 81 ILE A CA 1
ATOM 672 C C . ILE A 1 81 ? -8.289 -3.433 5.040 1.00 94.19 81 ILE A C 1
ATOM 674 O O . ILE A 1 81 ? -8.891 -4.467 5.318 1.00 94.19 81 ILE A O 1
ATOM 678 N N . THR A 1 82 ? -8.909 -2.361 4.556 1.00 93.88 82 THR A N 1
ATOM 679 C CA . THR A 1 82 ? -10.364 -2.272 4.358 1.00 93.88 82 THR A CA 1
ATOM 680 C C . THR A 1 82 ? -10.765 -2.092 2.901 1.00 93.88 82 THR A C 1
ATOM 682 O O . THR A 1 82 ? -11.872 -2.479 2.523 1.00 93.88 82 THR A O 1
ATOM 685 N N . ALA A 1 83 ? -9.875 -1.541 2.074 1.00 91.50 83 ALA A N 1
ATOM 686 C CA . ALA A 1 83 ? -10.114 -1.364 0.650 1.00 91.50 83 ALA A CA 1
ATOM 687 C C . ALA A 1 83 ? -8.808 -1.350 -0.150 1.00 91.50 83 ALA A C 1
ATOM 689 O O . ALA A 1 83 ? -7.722 -1.123 0.386 1.00 91.50 83 ALA A O 1
ATOM 690 N N . PHE A 1 84 ? -8.954 -1.559 -1.455 1.00 90.62 84 PHE A N 1
ATOM 691 C CA . PHE A 1 84 ? -7.916 -1.329 -2.446 1.00 90.62 84 PHE A CA 1
ATOM 692 C C . PHE A 1 84 ? -8.467 -0.398 -3.526 1.00 90.62 84 PHE A C 1
ATOM 694 O O . PHE A 1 84 ? -9.512 -0.676 -4.118 1.00 90.62 84 PHE A O 1
ATOM 701 N N . GLN A 1 85 ? -7.771 0.706 -3.766 1.00 89.88 85 GLN A N 1
ATOM 702 C CA . GLN A 1 85 ? -8.134 1.728 -4.732 1.00 89.88 85 GLN A CA 1
ATOM 703 C C . GLN A 1 85 ? -7.181 1.667 -5.917 1.00 89.88 85 GLN A C 1
ATOM 705 O O . GLN A 1 85 ? -6.005 2.018 -5.814 1.00 89.88 85 GLN A O 1
ATOM 710 N N . LYS A 1 86 ? -7.709 1.255 -7.067 1.00 86.56 86 LYS A N 1
ATOM 711 C CA . LYS A 1 86 ? -7.018 1.454 -8.339 1.00 86.56 86 LYS A CA 1
ATOM 712 C C . LYS A 1 86 ? -7.161 2.911 -8.751 1.00 86.56 86 LYS A C 1
ATOM 714 O O . LYS A 1 86 ? -8.235 3.491 -8.603 1.00 86.56 86 LYS A O 1
ATOM 719 N N . THR A 1 87 ? -6.098 3.470 -9.301 1.00 81.62 87 THR A N 1
ATOM 720 C CA . THR A 1 87 ? -6.146 4.771 -9.964 1.00 81.62 87 THR A CA 1
ATOM 721 C C . THR A 1 87 ? -5.712 4.611 -11.415 1.00 81.62 87 THR A C 1
ATOM 723 O O . THR A 1 87 ? -5.094 3.608 -11.775 1.00 81.62 87 THR A O 1
ATOM 726 N N . ASN A 1 88 ? -6.034 5.607 -12.239 1.00 76.06 88 ASN A N 1
ATOM 727 C CA . ASN A 1 88 ? -5.529 5.698 -13.609 1.00 76.06 88 ASN A CA 1
ATOM 728 C C . ASN A 1 88 ? -4.098 6.273 -13.664 1.00 76.06 88 ASN A C 1
ATOM 730 O O . ASN A 1 88 ? -3.578 6.508 -14.751 1.00 76.06 88 ASN A O 1
ATOM 734 N N . GLN A 1 89 ? -3.482 6.537 -12.508 1.00 74.94 89 GLN A N 1
ATOM 735 C CA . GLN A 1 89 ? -2.120 7.046 -12.376 1.00 74.94 89 GLN A CA 1
ATOM 736 C C . GLN A 1 89 ? -1.126 5.896 -12.126 1.00 74.94 89 GLN A C 1
ATOM 738 O O . GLN A 1 89 ? -1.462 4.709 -12.185 1.00 74.94 89 GLN A O 1
ATOM 743 N N . HIS A 1 90 ? 0.128 6.252 -11.848 1.00 73.06 90 HIS A N 1
ATOM 744 C CA . HIS A 1 90 ? 1.209 5.300 -11.591 1.00 73.06 90 HIS A CA 1
ATOM 745 C C . HIS A 1 90 ? 1.053 4.513 -10.281 1.00 73.06 90 HIS A C 1
ATOM 747 O O . HIS A 1 90 ? 1.719 3.492 -10.119 1.00 73.06 90 HIS A O 1
ATOM 753 N N . ASP A 1 91 ? 0.129 4.912 -9.402 1.00 80.00 91 ASP A N 1
ATOM 754 C CA . ASP A 1 91 ? -0.013 4.334 -8.068 1.00 80.00 91 ASP A CA 1
ATOM 755 C C . ASP A 1 91 ? -1.411 3.771 -7.810 1.00 80.00 91 ASP A C 1
ATOM 757 O O . ASP A 1 91 ? -2.440 4.265 -8.273 1.00 80.00 91 ASP A O 1
ATOM 761 N N . HIS A 1 92 ? -1.468 2.695 -7.045 1.00 87.88 92 HIS A N 1
ATOM 762 C CA . HIS A 1 92 ? -2.682 2.193 -6.419 1.00 87.88 92 HIS A CA 1
ATOM 763 C C . HIS A 1 92 ? -2.550 2.349 -4.910 1.00 87.88 92 HIS A C 1
ATOM 765 O O . HIS A 1 92 ? -1.445 2.501 -4.401 1.00 87.88 92 HIS A O 1
ATOM 771 N N . TYR A 1 93 ? -3.657 2.294 -4.178 1.00 89.44 93 TYR A N 1
ATOM 772 C CA . TYR A 1 93 ? -3.633 2.520 -2.736 1.00 89.44 93 TYR A CA 1
ATOM 773 C C . TYR A 1 93 ? -4.318 1.389 -1.988 1.00 89.44 93 TYR A C 1
ATOM 775 O O . TYR A 1 93 ? -5.454 1.027 -2.289 1.00 89.44 93 TYR A O 1
ATOM 783 N N . TYR A 1 94 ? -3.656 0.860 -0.965 1.00 92.19 94 TYR A N 1
ATOM 784 C CA . TYR A 1 94 ? -4.340 0.114 0.086 1.00 92.19 94 TYR A CA 1
ATOM 785 C C . TYR A 1 94 ? -4.848 1.091 1.136 1.00 92.19 94 TYR A C 1
ATOM 787 O O . TYR A 1 94 ? -4.093 1.939 1.603 1.00 92.19 94 TYR A O 1
ATOM 795 N N . ILE A 1 95 ? -6.115 0.963 1.521 1.00 92.00 95 ILE A N 1
ATOM 796 C CA . ILE A 1 95 ? -6.717 1.786 2.570 1.00 92.00 95 ILE A CA 1
ATOM 797 C C . ILE A 1 95 ? -6.760 0.974 3.853 1.00 92.00 95 ILE A C 1
ATOM 799 O O . ILE A 1 95 ? -7.438 -0.058 3.921 1.00 92.00 95 ILE A O 1
ATOM 803 N N . LEU A 1 96 ? -6.060 1.453 4.873 1.00 92.69 96 LEU A N 1
ATOM 804 C CA . LEU A 1 96 ? -6.036 0.860 6.196 1.00 92.69 96 LEU A CA 1
ATOM 805 C C . LEU A 1 96 ? -6.858 1.686 7.178 1.00 92.69 96 LEU A C 1
ATOM 807 O O . LEU A 1 96 ? -6.905 2.911 7.086 1.00 92.69 96 LEU A O 1
ATOM 811 N N . LYS A 1 97 ? -7.493 1.002 8.126 1.00 92.69 97 LYS A N 1
ATOM 812 C CA . LYS A 1 97 ? -8.282 1.596 9.207 1.00 92.69 97 LYS A CA 1
ATOM 813 C C . LYS A 1 97 ? -7.774 1.078 10.550 1.00 92.69 97 LYS A C 1
ATOM 815 O O . LYS A 1 97 ? -7.636 -0.135 10.693 1.00 92.69 97 LYS A O 1
ATOM 820 N N . LYS A 1 98 ? -7.580 1.962 11.532 1.00 92.31 98 LYS A N 1
ATOM 821 C CA . LYS A 1 98 ? -7.340 1.580 12.931 1.00 92.31 98 LYS A CA 1
ATOM 822 C C . LYS A 1 98 ? -8.562 0.832 13.466 1.00 92.31 98 LYS A C 1
ATOM 824 O O . LYS A 1 98 ? -9.685 1.347 13.400 1.00 92.31 98 LYS A O 1
ATOM 829 N N . LEU A 1 99 ? -8.365 -0.373 13.989 1.00 88.69 99 LEU A N 1
ATOM 830 C CA . LEU A 1 99 ? -9.367 -1.024 14.823 1.00 88.69 99 LEU A CA 1
ATOM 831 C C . LEU A 1 99 ? -9.575 -0.127 16.045 1.00 88.69 99 LEU A C 1
ATOM 833 O O . LEU A 1 99 ? -8.649 0.122 16.816 1.00 88.69 99 LEU A O 1
ATOM 837 N N . GLY A 1 100 ? -10.777 0.433 16.172 1.00 73.69 100 GLY A N 1
ATOM 838 C CA . GLY A 1 100 ? -11.155 1.091 17.411 1.00 73.69 100 GLY A CA 1
ATOM 839 C C . GLY A 1 100 ? -11.128 0.054 18.525 1.00 73.69 100 GLY A C 1
ATOM 840 O O . GLY A 1 100 ? -11.442 -1.113 18.282 1.00 73.69 100 GLY A O 1
ATOM 841 N N . VAL A 1 101 ? -10.783 0.475 19.740 1.00 56.19 101 VAL A N 1
ATOM 842 C CA . VAL A 1 101 ? -11.111 -0.298 20.939 1.00 56.19 101 VAL A CA 1
ATOM 843 C C . VAL A 1 101 ? -12.635 -0.254 21.066 1.00 56.19 101 VAL A C 1
ATOM 845 O O . VAL A 1 101 ? -13.196 0.547 21.807 1.00 56.19 101 VAL A O 1
ATOM 848 N N . GLU A 1 102 ? -13.344 -1.035 20.253 1.00 51.25 102 GLU A N 1
ATOM 849 C CA . GLU A 1 102 ? -14.736 -1.335 20.533 1.00 51.25 102 GLU A CA 1
ATOM 850 C C . GLU A 1 102 ? -14.701 -2.248 21.746 1.00 51.25 102 GLU A C 1
ATOM 852 O O . GLU A 1 102 ? -14.265 -3.394 21.665 1.00 51.25 102 GLU A O 1
ATOM 857 N N . ASN A 1 103 ? -15.029 -1.642 22.889 1.00 40.91 103 ASN A N 1
ATOM 858 C CA . ASN A 1 103 ? -15.101 -2.262 24.201 1.00 40.91 103 ASN A CA 1
ATOM 859 C C . ASN A 1 103 ? -15.563 -3.716 24.080 1.00 40.91 103 ASN A C 1
ATOM 861 O O . ASN A 1 103 ? -16.727 -3.964 23.757 1.00 40.91 103 ASN A O 1
ATOM 865 N N . ALA A 1 104 ? -14.657 -4.650 24.370 1.00 39.12 104 ALA A N 1
ATOM 866 C CA . ALA A 1 104 ? -15.045 -5.985 24.782 1.00 39.12 104 ALA A CA 1
ATOM 867 C C . ALA A 1 104 ? -15.898 -5.803 26.047 1.00 39.12 104 ALA A C 1
ATOM 869 O O . ALA A 1 104 ? -15.375 -5.491 27.117 1.00 39.12 104 ALA A O 1
ATOM 870 N N . ARG A 1 105 ? -17.218 -5.844 25.867 1.00 37.00 105 ARG A N 1
ATOM 871 C CA . ARG A 1 105 ? -18.201 -5.964 26.940 1.00 37.00 105 ARG A CA 1
ATOM 872 C C . ARG A 1 105 ? -18.513 -7.433 27.140 1.00 37.00 105 ARG A C 1
ATOM 874 O O . ARG A 1 105 ? -18.626 -8.133 26.109 1.00 37.00 105 ARG A O 1
#

Foldseek 3Di:
DADDDPPPFPEEEQWDWDDDPDDDLAIATDQDGDPPDGQKYKYKDFPPLVVCCVVPVVRSVVRVVSVVVSVVVCVVQQWDFDHWADDPGRIIITMIGHDDCPDPD

pLDDT: mean 75.34, std 17.53, range [35.81, 94.38]

Mean predicted aligned error: 9.3 Å

Nearest PDB structures (foldseek):
  8eyi-assembly1_F  TM=5.397E-01  e=9.628E-01  Homo sapiens
  6nna-assembly1_A  TM=5.454E-01  e=1.425E+00  Homo sapiens
  4piv-assembly1_A  TM=4.683E-01  e=7.913E-01  Homo sapiens
  5c37-assembly2_C  TM=4.396E-01  e=8.448E-01  Homo sapiens
  6nna-assembly2_B  TM=4.904E-01  e=2.253E+00  Homo sapiens

Radius of gyration: 14.96 Å; Cα contacts (8 Å, |Δi|>4): 145; chains: 1; bounding box: 35×22×45 Å

=== Feature glossary ===
Legend for the data blocks above and below:

— What the protein is —

Sequence gives the chain of amino acids in standard one-letter code (A=alanine, C=cysteine, …, Y=tyrosine), read N→C. It is the only feature that is directly encoded by the gene; all structural features are derived from the folded form of this sequence.

The annotation block draws on four external resources. InterPro: which protein families and domains the sequence belongs to. GO: standardized terms for what the protein does, what process it participates in, and where in the cell it acts. CATH: which structural fold it has in the CATH hierarchy. Organism: the species of origin.

— Where its atoms are —

Atomic coordinates in PDBx/mmCIF format — the same representation the Protein Data Bank distributes. Each line of the _atom_site loop places one backbone atom in Cartesian space (units: ångströms, origin: arbitrary).

Six rendered views show the 3D structure from the faces of a cube — i.e. along ±x, ±y, ±z. Rendering representation is drawn randomly per protein from cartoon (secondary-structure ribbons), sticks (backbone bonds), or molecular surface; coloring is either N→C rainbow (blue at the N-terminus through red at the C-terminus) or one color per chain.

— Local backbone conformation —

DSSP 8-state secondary structure assigns each residue one of H (α-helix), G (3₁₀-helix), I (π-helix), E (extended β-strand), B (isolated β-bridge), T (hydrogen-bonded turn), S (bend), or '-' (coil). The assignment is computed from backbone hydrogen-bond geometry via the Kabsch–Sander algorithm.

P-SEA three-state annotation labels each residue as helix, strand, or coil based purely on the geometry of the Cα trace. It serves as a fallback when the full backbone (and thus DSSP) is unavailable.

φ (phi) and ψ (psi) are the two rotatable backbone dihedrals per residue: φ is the C(i-1)–N–Cα–C torsion, ψ is the N–Cα–C–N(i+1) torsion, both in degrees on (−180°, 180°]. α-helical residues cluster near (−60°, −45°); β-strand residues near (−120°, +130°). A Ramachandran plot is simply a scatter of (φ, ψ) for every residue.

— Global shape and packing —

Radius of gyration (Rg) is the root-mean-square distance of Cα atoms from their centroid — a single number for overall size and compactness. A globular domain of N residues has Rg ≈ 2.2·N^0.38 Å; an extended or disordered chain has a much larger Rg. The Cα contact count is the number of residue pairs whose Cα atoms are within 8 Å and are more than four positions apart in sequence — a standard proxy for tertiary packing density. The bounding box is the smallest axis-aligned box enclosing 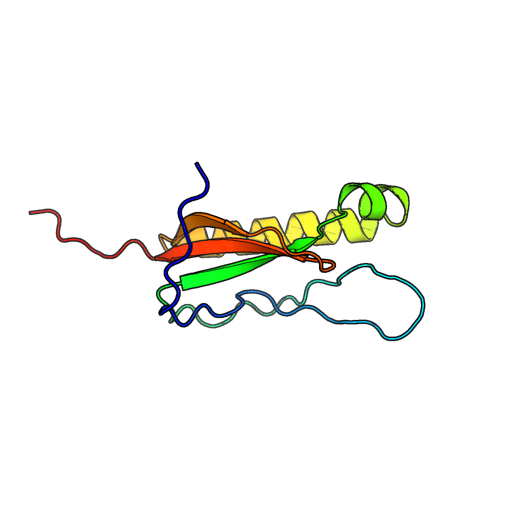all Cα atoms.

Accessible surface area quantifies burial. A residue with SASA near zero is packed into the hydrophobic core; one with SASA >100 Å² sits on the surface. Computed here via the Shrake–Rupley numerical algorithm with a 1.4 Å probe.

The contact map is a binary N×N matrix image: pixel (i, j) is dark where Cα_i and Cα_j are within 8 Å and |i−j|>4. Because the |i−j|>4 filter removes local helical contacts, off-diagonal stripes parallel to the main diagonal indicate parallel β-sheets; stripes perpendicular to it indicate antiparallel β-sheets. The Ramachandran plot scatters every residue's (φ, ψ) pair against the sterically allowed regions. The PAE heatmap renders the predicted-aligned-error matrix.

— Structural neighborhood —

A 3Di character summarizes, for each residue, the relative orientation of the Cα frame of its nearest spatial neighbor. Because it encodes fold topology rather than chemistry, 3Di alignments detect remote structural similarity that sequence alignment misses.

Structural nearest neighbors (via Foldseek easy-search vs the PDB). Reported per hit: target PDB id, E-value, and alignment TM-score. A TM-score above ~0.5 is the conventional threshold for 'same fold'.

— Confidence and disorder —

For AlphaFold models, the B-factor field carries pLDDT — the model's own estimate of local accuracy on a 0–100 scale. Regions with pLDDT<50 should be treated as essentially unmodeled; they often correspond to intrinsically disordered segments.

B-factor (Debye–Waller factor) reflects atomic displacement in the crystal lattice. It is an experimental observable (units Å²), not a prediction; low values mean the atom is pinned down, high values mean it moves or is heterogeneous across the crystal.

Predicted Aligned Error (PAE) is an AlphaFold confidence matrix: entry (i, j) is the expected error in the position of residue j, in ångströms, when the prediction is superimposed on the true structure at residue i. Low PAE within a block of residues means that block is internally rigid and well-predicted; high PAE between two blocks means their relative placement is uncertain even if each block individually is confident.